Protein AF-A0A2C8AT40-F1 (afdb_monomer_lite)

Secondary structure (DSSP, 8-state):
--PPEEEEEEEEEEEE-TTS-EEEEEEEEEEEE-TTS-EEEEEEEE-

pLDDT: mean 93.98, std 10.49, range [49.72, 98.62]

Sequence (47 aa):
MTGPDRVRVDWAVAGRAADGHVFALSGHDDATVDQHGHIQTLTVRPD

InterPro domains:
  IPR032710 NTF2-like domain superfamily [SSF54427] (4-47)

Structure (mmCIF, N/CA/C/O backbone):
data_AF-A0A2C8AT40-F1
#
_entry.id   AF-A0A2C8AT40-F1
#
loop_
_atom_site.group_PDB
_atom_site.id
_atom_site.type_symbol
_atom_site.label_atom_id
_atom_site.label_alt_id
_atom_site.label_comp_id
_atom_site.label_asym_id
_atom_site.label_entity_id
_atom_site.label_seq_id
_atom_site.pdbx_PDB_ins_code
_atom_site.Cartn_x
_atom_site.Cartn_y
_atom_site.Cartn_z
_atom_site.occupancy
_atom_site.B_iso_or_equiv
_atom_site.auth_seq_id
_atom_site.auth_comp_id
_atom_site.auth_asym_id
_atom_site.auth_atom_id
_atom_site.pdbx_PDB_model_num
ATOM 1 N N . MET A 1 1 ? 17.994 -3.320 -22.887 1.00 49.72 1 MET A N 1
ATOM 2 C CA . MET A 1 1 ? 16.697 -2.813 -22.397 1.00 49.72 1 MET A CA 1
ATOM 3 C C . MET A 1 1 ? 16.557 -3.276 -20.971 1.00 49.72 1 MET A C 1
ATOM 5 O O . MET A 1 1 ? 16.727 -4.469 -20.795 1.00 49.72 1 MET A O 1
ATOM 9 N N . THR A 1 2 ? 16.265 -2.377 -20.036 1.00 58.06 2 THR A N 1
ATOM 10 C CA . THR A 1 2 ? 15.340 -2.602 -18.907 1.00 58.06 2 THR A CA 1
ATOM 11 C C . THR A 1 2 ? 15.276 -1.289 -18.130 1.00 58.06 2 THR A C 1
ATOM 13 O O . THR A 1 2 ? 16.097 -1.005 -17.264 1.00 58.06 2 THR A O 1
ATOM 16 N N . GLY A 1 3 ? 14.349 -0.413 -18.528 1.00 62.00 3 GLY A N 1
ATOM 17 C CA . GLY A 1 3 ? 13.914 0.653 -17.625 1.00 62.00 3 GLY A CA 1
ATOM 18 C C . GLY A 1 3 ? 13.215 0.034 -16.407 1.00 62.00 3 GLY A C 1
ATOM 19 O O . GLY A 1 3 ? 12.934 -1.162 -16.434 1.00 62.00 3 GLY A O 1
ATOM 20 N N . PRO A 1 4 ? 12.946 0.811 -15.349 1.00 76.56 4 PRO A N 1
ATOM 21 C CA . PRO A 1 4 ? 12.234 0.299 -14.183 1.00 76.56 4 PRO A CA 1
ATOM 22 C C . PRO A 1 4 ? 10.882 -0.289 -14.598 1.00 76.56 4 PRO A C 1
ATOM 24 O O . PRO A 1 4 ? 10.116 0.363 -15.320 1.00 76.56 4 PRO A O 1
ATOM 27 N N . ASP A 1 5 ? 10.591 -1.498 -14.123 1.00 89.44 5 ASP A N 1
ATOM 28 C CA . ASP A 1 5 ? 9.296 -2.130 -14.345 1.00 89.44 5 ASP A CA 1
ATOM 29 C C . ASP A 1 5 ? 8.254 -1.437 -13.468 1.00 89.44 5 ASP A C 1
ATOM 31 O O . ASP A 1 5 ? 8.512 -1.085 -12.313 1.00 89.44 5 ASP A O 1
ATOM 35 N N . ARG A 1 6 ? 7.067 -1.208 -14.033 1.00 94.12 6 ARG A N 1
ATOM 36 C CA . ARG A 1 6 ? 5.936 -0.621 -13.313 1.00 94.12 6 ARG A CA 1
ATOM 37 C C . ARG A 1 6 ? 4.956 -1.713 -12.932 1.00 94.12 6 ARG A C 1
ATOM 39 O O . ARG A 1 6 ? 4.523 -2.478 -13.790 1.00 94.12 6 ARG A O 1
ATOM 46 N N . VAL A 1 7 ? 4.583 -1.739 -11.660 1.00 96.06 7 VAL A N 1
ATOM 47 C CA . VAL A 1 7 ? 3.617 -2.682 -11.100 1.00 96.06 7 VAL A CA 1
ATOM 48 C C . VAL A 1 7 ? 2.439 -1.891 -10.552 1.00 96.06 7 VAL A C 1
ATOM 50 O O . VAL A 1 7 ? 2.633 -0.890 -9.866 1.00 96.06 7 VAL A O 1
ATOM 53 N N . ARG A 1 8 ? 1.227 -2.354 -10.854 1.00 97.38 8 ARG A N 1
ATOM 54 C CA . ARG A 1 8 ? -0.009 -1.859 -10.253 1.00 97.38 8 ARG A CA 1
ATOM 55 C C . ARG A 1 8 ? -0.690 -2.997 -9.506 1.00 97.38 8 ARG A C 1
ATOM 57 O O . ARG A 1 8 ? -0.808 -4.092 -10.055 1.00 97.38 8 ARG A O 1
ATOM 64 N N . VAL A 1 9 ? -1.155 -2.721 -8.292 1.00 98.06 9 VAL A N 1
ATOM 65 C CA . VAL A 1 9 ? -1.959 -3.652 -7.491 1.00 98.06 9 VAL A CA 1
ATOM 66 C C . VAL A 1 9 ? -3.207 -2.933 -7.005 1.00 98.06 9 VAL A C 1
ATOM 68 O O . VAL A 1 9 ? -3.099 -1.926 -6.313 1.00 98.06 9 VAL A O 1
ATOM 71 N N . ASP A 1 10 ? -4.380 -3.461 -7.345 1.00 98.50 10 ASP A N 1
ATOM 72 C CA . ASP A 1 10 ? -5.646 -3.027 -6.752 1.00 98.50 10 ASP A CA 1
ATOM 73 C C . ASP A 1 10 ? -5.886 -3.814 -5.450 1.00 98.50 10 ASP A C 1
ATOM 75 O O . ASP A 1 10 ? -5.625 -5.021 -5.381 1.00 98.50 10 ASP A O 1
ATOM 79 N N . TRP A 1 11 ? -6.357 -3.139 -4.402 1.00 98.62 11 TRP A N 1
ATOM 80 C CA . TRP A 1 11 ? -6.498 -3.719 -3.067 1.00 98.62 11 TRP A CA 1
ATOM 81 C C . TRP A 1 11 ? -7.793 -3.302 -2.364 1.00 98.62 11 TRP A C 1
ATOM 83 O O . TRP A 1 11 ? -8.432 -2.300 -2.681 1.00 98.62 11 TRP A O 1
ATOM 93 N N . ALA A 1 12 ? -8.160 -4.096 -1.356 1.00 98.44 12 ALA A N 1
ATOM 94 C CA . ALA A 1 12 ? -9.223 -3.802 -0.404 1.00 98.44 12 ALA A CA 1
ATOM 95 C C . ALA A 1 12 ? -8.784 -4.236 1.002 1.00 98.44 12 ALA A C 1
ATOM 97 O O . ALA A 1 12 ? -8.195 -5.305 1.174 1.00 98.44 12 ALA A O 1
ATOM 98 N N . VAL A 1 13 ? -9.073 -3.412 2.010 1.00 98.06 13 VAL A N 1
ATOM 99 C CA . VAL A 1 13 ? -8.662 -3.608 3.406 1.00 98.06 13 VAL A CA 1
ATOM 100 C C . VAL A 1 13 ? -9.855 -3.395 4.329 1.00 98.06 13 VAL A C 1
ATOM 102 O O . VAL A 1 13 ? -10.612 -2.441 4.170 1.00 98.06 13 VAL A O 1
ATOM 105 N N . ALA A 1 14 ? -9.989 -4.252 5.338 1.00 98.25 14 ALA A N 1
ATOM 106 C CA . ALA A 1 14 ? -10.869 -4.035 6.480 1.00 98.25 14 ALA A CA 1
ATOM 107 C C . ALA A 1 14 ? -10.027 -3.959 7.758 1.00 98.25 14 ALA A C 1
ATOM 109 O O . ALA A 1 14 ? -9.079 -4.727 7.927 1.00 98.25 14 ALA A O 1
ATOM 110 N N . GLY A 1 15 ? -10.370 -3.039 8.657 1.00 98.19 15 GLY A N 1
ATOM 111 C CA . GLY A 1 15 ? -9.589 -2.786 9.862 1.00 98.19 15 GLY A CA 1
ATOM 112 C C . GLY A 1 15 ? -10.423 -2.280 11.030 1.00 98.19 15 GLY A C 1
ATOM 113 O O . GLY A 1 15 ? -11.577 -1.877 10.887 1.00 98.19 15 GLY A O 1
ATOM 114 N N . ARG A 1 16 ? -9.811 -2.300 12.214 1.00 98.56 16 ARG A N 1
ATOM 115 C CA . ARG A 1 16 ? -10.310 -1.617 13.407 1.00 98.56 16 ARG A CA 1
ATOM 116 C C . ARG A 1 16 ? -9.258 -0.609 13.845 1.00 98.56 16 ARG A C 1
ATOM 118 O O . ARG A 1 16 ? -8.119 -0.991 14.103 1.00 98.56 16 ARG A O 1
ATOM 125 N N . ALA A 1 17 ? -9.634 0.663 13.891 1.00 98.00 17 ALA A N 1
ATOM 126 C CA . ALA A 1 17 ? -8.779 1.736 14.368 1.00 98.00 17 ALA A CA 1
ATOM 127 C C . ALA A 1 17 ? -8.559 1.620 15.885 1.00 98.00 17 ALA A C 1
ATOM 129 O O . ALA A 1 17 ? -9.288 0.920 16.592 1.00 98.00 17 ALA A O 1
ATOM 130 N N . ALA A 1 18 ? -7.531 2.303 16.391 1.00 98.44 18 ALA A N 1
ATOM 131 C CA . ALA A 1 18 ? -7.163 2.247 17.806 1.00 98.44 18 ALA A CA 1
ATOM 132 C C . ALA A 1 18 ? -8.271 2.767 18.746 1.00 98.44 18 ALA A C 1
ATOM 134 O O . ALA A 1 18 ? -8.329 2.359 19.902 1.00 98.44 18 ALA A O 1
ATOM 135 N N . ASP A 1 19 ? -9.167 3.622 18.246 1.00 98.31 19 ASP A N 1
ATOM 136 C CA . ASP A 1 19 ? -10.355 4.118 18.955 1.00 98.31 19 ASP A CA 1
ATOM 137 C C . ASP A 1 19 ? -11.534 3.121 18.963 1.00 98.31 19 ASP A C 1
ATOM 139 O O . ASP A 1 19 ? -12.573 3.379 19.567 1.00 98.31 19 ASP A O 1
ATOM 143 N N . GLY A 1 20 ? -11.379 1.968 18.308 1.00 98.38 20 GLY A N 1
ATOM 144 C CA . GLY A 1 20 ? -12.394 0.927 18.198 1.00 98.38 20 GLY A CA 1
ATOM 145 C C . GLY A 1 20 ? -13.311 1.048 16.978 1.00 98.38 20 GLY A C 1
ATOM 146 O O . GLY A 1 20 ? -14.073 0.109 16.729 1.00 98.38 20 GLY A O 1
ATOM 147 N N . HIS A 1 21 ? -13.228 2.128 16.193 1.00 98.19 21 HIS A N 1
ATOM 148 C CA . HIS A 1 21 ? -14.003 2.286 14.963 1.00 98.19 21 HIS A CA 1
ATOM 149 C C . HIS A 1 21 ? -13.599 1.231 13.921 1.00 98.19 21 HIS A C 1
ATOM 151 O O . HIS A 1 21 ? -12.417 1.034 13.634 1.00 98.19 21 HIS A O 1
A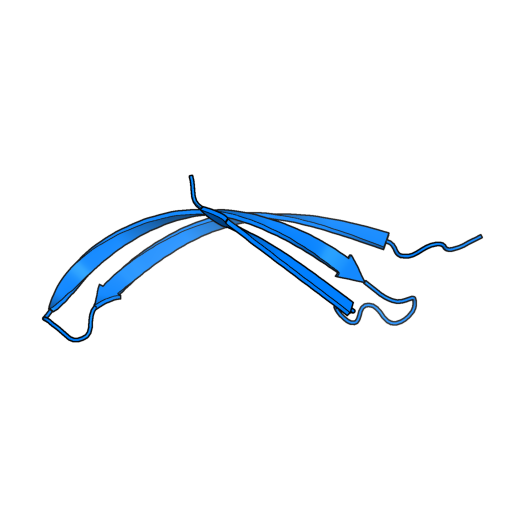TOM 157 N N . VAL A 1 22 ? -14.581 0.545 13.333 1.00 98.50 22 VAL A N 1
ATOM 158 C CA . VAL A 1 22 ? -14.359 -0.423 12.247 1.00 98.50 22 VAL A CA 1
ATOM 159 C C . VAL A 1 22 ? -14.493 0.290 10.909 1.00 98.50 22 VAL A C 1
ATOM 161 O O . VAL A 1 22 ? -15.454 1.021 10.697 1.00 98.50 22 VAL A O 1
ATOM 164 N N . PHE A 1 23 ? -13.551 0.056 9.999 1.00 97.69 23 PHE A N 1
ATOM 165 C CA . PHE A 1 23 ? -13.538 0.676 8.679 1.00 97.69 23 PHE A CA 1
ATOM 166 C C . PHE A 1 23 ? -13.209 -0.331 7.574 1.00 97.69 23 PHE A C 1
ATOM 168 O O . PHE A 1 23 ? -12.632 -1.393 7.820 1.00 97.69 23 PHE A O 1
ATOM 175 N N . ALA A 1 24 ? -13.556 0.048 6.347 1.00 98.06 24 ALA A N 1
ATOM 176 C CA . ALA A 1 24 ? -13.116 -0.598 5.122 1.00 98.06 24 ALA A CA 1
ATOM 177 C C . ALA A 1 24 ? -12.613 0.472 4.145 1.00 98.06 24 ALA A C 1
ATOM 179 O O . ALA A 1 24 ? -13.156 1.575 4.115 1.00 98.06 24 ALA A O 1
ATOM 180 N N . LEU A 1 25 ? -11.568 0.149 3.388 1.00 98.06 25 LEU A N 1
ATOM 181 C CA . LEU A 1 25 ? -10.948 1.016 2.387 1.00 98.06 25 LEU A CA 1
ATOM 182 C C . LEU A 1 25 ? -10.619 0.190 1.143 1.00 98.06 25 LEU A C 1
ATOM 184 O O . LEU A 1 25 ? -10.232 -0.975 1.260 1.00 98.06 25 LEU A O 1
ATOM 188 N N . SER A 1 26 ? -10.723 0.801 -0.030 1.00 98.56 26 SER A N 1
ATOM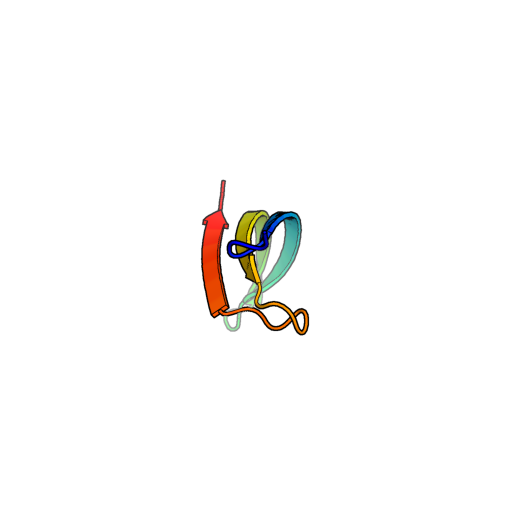 189 C CA . SER A 1 26 ? -10.210 0.263 -1.290 1.00 98.56 26 SER A CA 1
ATOM 190 C C . SER A 1 26 ? -9.317 1.290 -1.971 1.00 98.56 26 SER A C 1
ATOM 192 O O . SER A 1 26 ? -9.287 2.463 -1.588 1.00 98.56 26 SER A O 1
ATOM 194 N N . GLY A 1 27 ? -8.552 0.823 -2.946 1.00 98.56 27 GLY A N 1
ATOM 195 C CA . GLY A 1 27 ? -7.696 1.673 -3.745 1.00 98.56 27 GLY A CA 1
ATOM 196 C C . GLY A 1 2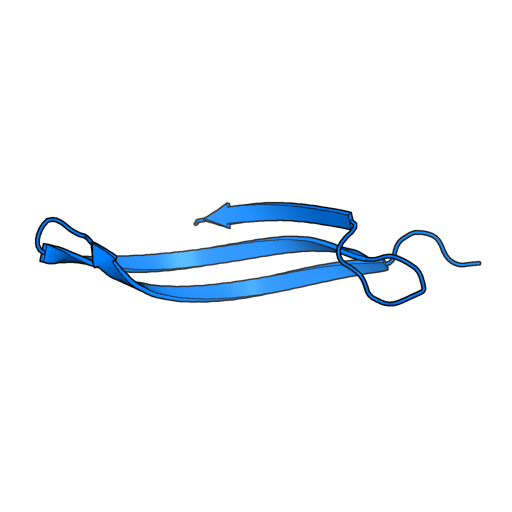7 ? -6.701 0.854 -4.539 1.00 98.56 27 GLY A C 1
ATOM 197 O O . GLY A 1 27 ? -6.892 -0.337 -4.799 1.00 98.56 27 GLY A O 1
ATOM 198 N N . HIS A 1 28 ? -5.616 1.510 -4.917 1.00 98.56 28 HIS A N 1
ATOM 199 C CA . HIS A 1 28 ? -4.535 0.876 -5.644 1.00 98.56 28 HIS A CA 1
ATOM 200 C C . HIS A 1 28 ? -3.184 1.494 -5.327 1.00 98.56 28 HIS A C 1
ATOM 202 O O . HIS A 1 28 ? -3.074 2.667 -4.965 1.00 98.56 28 HIS A O 1
ATOM 208 N N . ASP A 1 29 ? -2.152 0.694 -5.552 1.00 98.50 29 ASP A N 1
ATOM 209 C CA . ASP A 1 29 ? -0.762 1.092 -5.428 1.00 98.50 29 ASP A CA 1
ATOM 210 C C . ASP A 1 29 ? -0.088 1.038 -6.796 1.00 98.50 29 ASP A C 1
ATOM 212 O O . ASP A 1 29 ? -0.183 0.034 -7.507 1.00 98.50 29 ASP A O 1
ATOM 216 N N . ASP A 1 30 ? 0.629 2.105 -7.141 1.00 98.19 30 ASP A N 1
ATOM 217 C CA . ASP A 1 30 ? 1.531 2.142 -8.290 1.00 98.19 30 ASP A CA 1
ATOM 218 C C . ASP A 1 30 ? 2.982 2.120 -7.780 1.00 98.19 30 ASP A C 1
ATOM 220 O O . ASP A 1 30 ? 3.392 2.996 -7.009 1.00 98.19 30 ASP A O 1
ATOM 224 N N . ALA A 1 31 ? 3.775 1.143 -8.221 1.00 97.81 31 ALA A N 1
ATOM 225 C CA . ALA A 1 31 ? 5.168 0.976 -7.817 1.00 97.81 31 ALA A CA 1
ATOM 226 C C . ALA A 1 31 ? 6.122 0.890 -9.015 1.00 97.81 31 ALA A C 1
ATOM 228 O O . ALA A 1 31 ? 5.758 0.408 -10.090 1.00 97.81 31 ALA A O 1
A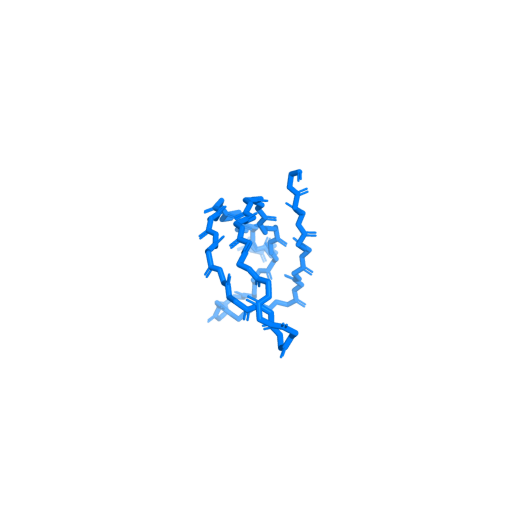TOM 229 N N . THR A 1 32 ? 7.373 1.309 -8.810 1.00 97.31 32 THR A N 1
ATOM 230 C CA . THR A 1 32 ? 8.491 0.946 -9.696 1.00 97.31 32 THR A CA 1
ATOM 231 C C . THR A 1 32 ? 9.390 -0.066 -9.006 1.00 97.31 32 THR A C 1
ATOM 233 O O . THR A 1 32 ? 9.720 0.123 -7.831 1.00 97.31 32 THR A O 1
ATOM 236 N N . VAL A 1 33 ? 9.840 -1.089 -9.730 1.00 95.94 33 VAL A N 1
ATOM 237 C CA . VAL A 1 33 ? 10.782 -2.094 -9.217 1.00 95.94 33 VAL A CA 1
ATOM 238 C C . VAL A 1 33 ? 12.105 -2.075 -9.983 1.00 95.94 33 VAL A C 1
ATOM 240 O O . VAL A 1 33 ? 12.149 -1.743 -11.171 1.00 95.94 33 VAL A O 1
ATOM 243 N N . ASP A 1 34 ? 13.194 -2.389 -9.282 1.00 93.50 34 ASP A N 1
ATOM 244 C CA . ASP A 1 34 ? 14.516 -2.544 -9.885 1.00 93.50 34 ASP A CA 1
ATOM 245 C C . ASP A 1 34 ? 14.665 -3.900 -10.599 1.00 93.50 34 ASP A C 1
ATOM 247 O O . ASP A 1 34 ? 13.798 -4.771 -10.539 1.00 93.50 34 ASP A O 1
ATOM 251 N N . GLN A 1 35 ? 15.801 -4.100 -11.266 1.00 92.38 35 GLN A N 1
ATOM 252 C CA . GLN A 1 35 ? 16.118 -5.348 -11.973 1.00 92.38 35 GLN A CA 1
ATOM 253 C C . GLN A 1 35 ? 16.219 -6.592 -11.063 1.00 92.38 35 GLN A C 1
ATOM 255 O O . GLN A 1 35 ? 16.304 -7.710 -11.567 1.00 92.38 35 GLN A O 1
ATOM 260 N N . HIS A 1 36 ? 16.270 -6.409 -9.741 1.00 93.31 36 HIS A N 1
ATOM 261 C CA . HIS A 1 36 ? 16.274 -7.476 -8.741 1.00 93.31 36 HIS A CA 1
ATOM 262 C C . HIS A 1 36 ? 14.879 -7.704 -8.134 1.00 93.31 36 HIS A C 1
ATOM 264 O O . HIS A 1 36 ? 14.720 -8.590 -7.297 1.00 93.31 36 HIS A O 1
ATOM 270 N N . GLY A 1 37 ? 13.867 -6.944 -8.565 1.00 92.19 37 GLY A N 1
ATOM 271 C CA . GLY A 1 37 ? 12.499 -7.025 -8.063 1.00 92.19 37 GLY A CA 1
ATOM 272 C C . GLY A 1 37 ? 12.262 -6.249 -6.766 1.00 92.19 37 GLY A C 1
ATOM 273 O O . GLY A 1 37 ? 11.220 -6.431 -6.137 1.00 92.19 37 GLY A O 1
ATOM 274 N N . HIS A 1 38 ? 13.187 -5.384 -6.342 1.00 96.00 38 HIS A N 1
ATOM 275 C CA . HIS A 1 38 ? 12.972 -4.540 -5.169 1.00 96.00 38 HIS A CA 1
ATOM 276 C C . HIS A 1 38 ? 12.162 -3.297 -5.526 1.00 96.00 38 HIS A C 1
ATOM 278 O O . HIS A 1 38 ? 12.421 -2.640 -6.534 1.00 96.00 38 HIS A O 1
ATOM 284 N N . ILE A 1 39 ? 11.221 -2.927 -4.658 1.00 96.81 39 ILE A N 1
ATOM 285 C CA . ILE A 1 39 ? 10.447 -1.689 -4.792 1.00 96.81 39 ILE A CA 1
ATOM 286 C C . ILE A 1 39 ? 11.375 -0.486 -4.587 1.00 96.81 39 ILE A C 1
ATOM 288 O O . ILE A 1 39 ? 12.030 -0.366 -3.554 1.00 96.81 39 ILE A O 1
ATOM 292 N N . GLN A 1 40 ? 11.398 0.423 -5.561 1.00 96.88 40 GLN A N 1
ATOM 293 C CA . GLN A 1 40 ? 12.143 1.685 -5.495 1.00 96.88 40 GLN A CA 1
ATOM 294 C C . GLN A 1 40 ? 11.238 2.875 -5.174 1.00 96.88 40 GLN A C 1
ATOM 296 O O . GLN A 1 40 ? 11.642 3.788 -4.457 1.00 96.88 40 GLN A O 1
ATOM 301 N N . THR A 1 41 ? 10.017 2.875 -5.712 1.00 97.06 41 THR A N 1
ATOM 302 C CA . THR A 1 41 ? 9.000 3.893 -5.427 1.00 97.06 41 THR A CA 1
ATOM 303 C C . THR A 1 41 ? 7.644 3.234 -5.243 1.00 97.06 41 THR A C 1
ATOM 305 O O . THR A 1 41 ? 7.374 2.197 -5.849 1.00 97.06 41 THR A O 1
ATOM 308 N N . LEU A 1 42 ? 6.805 3.845 -4.408 1.00 98.06 42 LEU A N 1
ATOM 309 C CA . LEU A 1 42 ? 5.444 3.407 -4.127 1.00 98.06 42 LEU A CA 1
ATOM 310 C C . LEU A 1 42 ? 4.554 4.640 -3.956 1.00 98.06 42 LEU A C 1
ATOM 312 O O . LEU A 1 42 ? 4.863 5.518 -3.151 1.00 98.06 42 LEU A O 1
ATOM 316 N N . THR A 1 43 ? 3.458 4.705 -4.708 1.00 98.50 43 THR A N 1
ATOM 317 C CA . THR A 1 43 ? 2.400 5.706 -4.533 1.00 98.50 43 THR A CA 1
ATOM 318 C C . THR A 1 43 ? 1.091 4.996 -4.223 1.00 98.50 43 THR A C 1
ATOM 320 O O . THR A 1 43 ? 0.602 4.237 -5.053 1.00 98.50 43 THR A O 1
ATOM 323 N N . VAL A 1 44 ? 0.528 5.278 -3.048 1.00 98.38 44 VAL A N 1
ATOM 324 C CA . VAL A 1 44 ? -0.758 4.734 -2.591 1.00 98.38 44 VAL A CA 1
ATOM 325 C C . VAL A 1 44 ? -1.882 5.682 -2.996 1.00 98.38 44 VAL A C 1
ATOM 327 O O . VAL A 1 44 ? -1.785 6.893 -2.771 1.00 98.38 44 VAL A O 1
ATOM 330 N N . ARG A 1 45 ? -2.951 5.146 -3.587 1.00 97.88 45 ARG A N 1
ATOM 331 C CA . ARG A 1 45 ? -4.118 5.903 -4.058 1.00 97.88 45 ARG A CA 1
ATOM 332 C C . ARG A 1 45 ? -5.407 5.244 -3.551 1.00 97.88 45 ARG A C 1
ATOM 334 O O . ARG A 1 45 ? -5.909 4.333 -4.207 1.00 97.88 45 ARG A O 1
ATOM 341 N N . PRO A 1 46 ? -5.918 5.671 -2.384 1.00 96.56 46 PRO A N 1
ATOM 342 C CA . PRO A 1 46 ? -7.245 5.280 -1.912 1.00 96.56 46 PRO A CA 1
ATOM 343 C C . PRO A 1 46 ? -8.3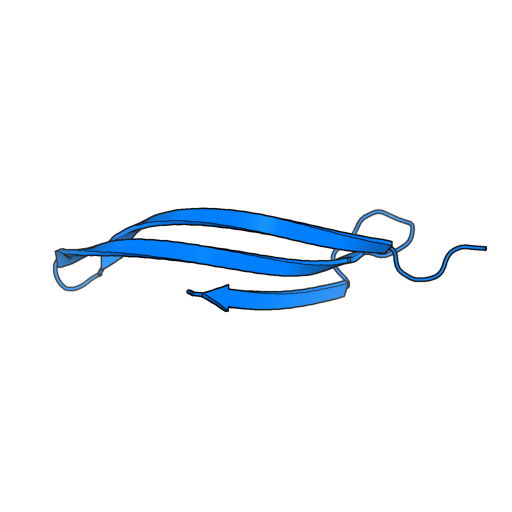41 5.838 -2.832 1.00 96.56 46 PRO A C 1
ATOM 345 O O . PRO A 1 46 ? -8.149 6.919 -3.399 1.00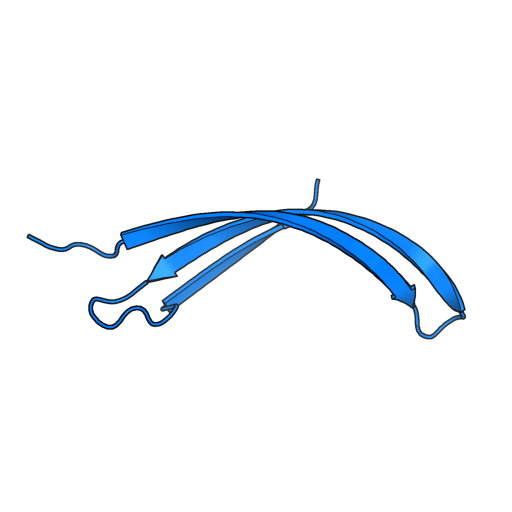 96.56 46 PRO A O 1
ATOM 348 N N . ASP A 1 47 ? -9.459 5.120 -2.948 1.00 92.50 47 ASP A N 1
ATOM 349 C CA . ASP A 1 47 ? -10.665 5.569 -3.669 1.00 92.50 47 ASP A CA 1
ATOM 350 C C . ASP A 1 47 ? -11.538 6.538 -2.847 1.00 92.50 47 ASP A C 1
ATOM 352 O O . ASP A 1 47 ? -11.545 6.440 -1.594 1.00 92.50 47 ASP A O 1
#

Foldseek 3Di:
DDDWDKDKDWDKDWDADPVRDTDIWTFMKIFTADPVRHTPDIDTGID

Radius of gyration: 14.64 Å; chains: 1; bounding box: 31×13×41 Å

Organism: NCBI:txid1744